Protein AF-A0A9P4US01-F1 (afdb_monomer)

Structure (mmCIF, N/CA/C/O backbone):
data_AF-A0A9P4US01-F1
#
_entry.id   AF-A0A9P4US01-F1
#
loop_
_atom_site.group_PDB
_atom_site.id
_atom_site.type_symbol
_atom_site.label_atom_id
_atom_site.label_alt_id
_atom_site.label_comp_id
_atom_site.label_asym_id
_atom_site.label_entity_id
_atom_site.label_seq_id
_atom_site.pdbx_PDB_ins_code
_atom_site.Cartn_x
_atom_site.Cartn_y
_atom_site.Cartn_z
_atom_site.occupancy
_atom_site.B_iso_or_equiv
_atom_site.auth_seq_id
_atom_site.auth_comp_id
_atom_site.auth_asym_id
_atom_site.auth_atom_id
_atom_site.pdbx_PDB_model_num
ATOM 1 N N . GLN A 1 1 ? -11.578 -39.008 -17.553 1.00 57.78 1 GLN A N 1
ATOM 2 C CA . GLN A 1 1 ? -12.171 -37.776 -18.118 1.00 57.78 1 GLN A CA 1
ATOM 3 C C . GLN A 1 1 ? -13.676 -37.734 -17.878 1.00 57.78 1 GLN A C 1
ATOM 5 O O . GLN A 1 1 ? -14.138 -36.697 -17.425 1.00 57.78 1 GLN A O 1
ATOM 10 N N . ASP A 1 2 ? -14.401 -38.842 -18.070 1.00 71.81 2 ASP A N 1
ATOM 11 C CA . ASP A 1 2 ? -15.858 -38.908 -17.833 1.00 71.81 2 ASP A CA 1
ATOM 12 C C . ASP A 1 2 ? -16.304 -38.544 -16.413 1.00 71.81 2 ASP A C 1
ATOM 14 O O . ASP A 1 2 ? -17.305 -37.854 -16.249 1.00 71.81 2 ASP A O 1
ATOM 18 N N . ASP A 1 3 ? -15.544 -38.936 -15.390 1.00 85.69 3 ASP A N 1
ATOM 19 C CA . ASP A 1 3 ? -15.894 -38.655 -13.991 1.00 85.69 3 ASP A CA 1
ATOM 20 C C . ASP A 1 3 ? -15.988 -37.145 -13.698 1.00 85.69 3 ASP A C 1
ATOM 22 O O . ASP A 1 3 ? -16.984 -36.658 -13.163 1.00 85.69 3 ASP A O 1
ATOM 26 N N . LEU A 1 4 ? -15.001 -36.376 -14.174 1.00 82.38 4 LEU A N 1
ATOM 27 C CA . LEU A 1 4 ? -14.950 -34.925 -13.992 1.00 82.38 4 LEU A CA 1
ATOM 28 C C . LEU A 1 4 ? -16.094 -34.209 -14.725 1.00 82.38 4 LEU A C 1
ATOM 30 O O . LEU A 1 4 ? -16.657 -33.250 -14.197 1.00 82.38 4 LEU A O 1
ATOM 34 N N . LEU A 1 5 ? -16.448 -34.683 -15.924 1.00 79.12 5 LEU A N 1
ATOM 35 C CA . LEU A 1 5 ? -17.575 -34.148 -16.689 1.00 79.12 5 LEU A CA 1
ATOM 36 C C . LEU A 1 5 ? -18.910 -34.467 -16.004 1.00 79.12 5 LEU A C 1
ATOM 38 O O . LEU A 1 5 ? -19.767 -33.588 -15.915 1.00 79.12 5 LEU A O 1
ATOM 42 N N . SER A 1 6 ? -19.064 -35.680 -15.460 1.00 82.94 6 SER A N 1
ATOM 43 C CA . SER A 1 6 ? -20.277 -36.075 -14.735 1.00 82.94 6 SER A CA 1
ATOM 44 C C . SER A 1 6 ? -20.472 -35.254 -13.457 1.00 82.94 6 SER A C 1
ATOM 46 O O . SER A 1 6 ? -21.566 -34.742 -13.216 1.00 82.94 6 SER A O 1
ATOM 48 N N . PHE A 1 7 ? -19.395 -35.036 -12.691 1.00 86.31 7 PHE A N 1
ATOM 49 C CA . PHE A 1 7 ? -19.402 -34.191 -11.500 1.00 86.31 7 PHE A CA 1
ATOM 50 C C . PHE A 1 7 ? -19.792 -32.755 -11.860 1.00 86.31 7 PHE A C 1
ATOM 52 O O . PHE A 1 7 ? -20.687 -32.177 -11.244 1.00 86.31 7 PHE A O 1
ATOM 59 N N . GLN A 1 8 ? -19.165 -32.187 -12.895 1.00 83.88 8 GLN A N 1
ATOM 60 C CA . GLN A 1 8 ? -19.450 -30.822 -13.328 1.00 83.88 8 GLN A CA 1
ATOM 61 C C . GLN A 1 8 ? -20.919 -30.663 -13.753 1.00 83.88 8 GLN A C 1
ATOM 63 O O . GLN A 1 8 ? -21.585 -29.727 -13.307 1.00 83.88 8 GLN A O 1
ATOM 68 N N . SER A 1 9 ? -21.445 -31.600 -14.543 1.00 81.50 9 SER A N 1
ATOM 69 C CA . SER A 1 9 ? -22.833 -31.554 -15.012 1.00 81.50 9 SER A CA 1
ATOM 70 C C . SER A 1 9 ? -23.831 -31.726 -13.864 1.00 81.50 9 SER A C 1
ATOM 72 O O . SER A 1 9 ? -24.832 -31.014 -13.811 1.00 81.50 9 SER A O 1
ATOM 74 N N . SER A 1 10 ? -23.547 -32.618 -12.907 1.00 85.31 10 SER A N 1
ATOM 75 C CA . SER A 1 10 ? -24.423 -32.865 -11.756 1.00 85.31 10 SER A CA 1
ATOM 76 C C . SER A 1 10 ? -24.451 -31.710 -10.752 1.00 85.31 10 SER A C 1
ATOM 78 O O . SER A 1 10 ? -25.475 -31.512 -10.100 1.00 85.31 10 SER A O 1
ATOM 80 N N . HIS A 1 11 ? -23.344 -30.981 -10.577 1.00 83.12 11 HIS A N 1
ATOM 81 C CA . HIS A 1 11 ? -23.245 -29.931 -9.557 1.00 83.12 11 HIS A CA 1
ATOM 82 C C . HIS A 1 11 ? -23.580 -28.535 -10.069 1.00 83.12 11 HIS A C 1
ATOM 84 O O . HIS A 1 11 ? -24.112 -27.729 -9.307 1.00 83.12 11 HIS A O 1
ATOM 90 N N . PHE A 1 12 ? -23.273 -28.239 -11.332 1.00 81.06 12 PHE A N 1
ATOM 91 C CA . PHE A 1 12 ? -23.422 -26.890 -11.874 1.00 81.06 12 PHE A CA 1
ATOM 92 C C . PHE A 1 12 ? -24.443 -26.792 -13.017 1.00 81.06 12 PHE A C 1
ATOM 94 O O . PHE A 1 12 ? -24.815 -25.685 -13.406 1.00 81.06 12 PHE A O 1
ATOM 101 N N . GLY A 1 13 ? -24.920 -27.929 -13.537 1.00 74.44 13 GLY A N 1
ATOM 102 C CA . GLY A 1 13 ? -25.803 -27.979 -14.700 1.00 74.44 13 GLY A CA 1
ATOM 103 C C . GLY A 1 13 ? -25.153 -27.440 -15.980 1.00 74.44 13 GLY A C 1
ATOM 104 O O . GLY A 1 13 ? -23.972 -27.085 -16.023 1.00 74.44 13 GLY A O 1
ATOM 105 N N . ASP A 1 14 ? -25.951 -27.346 -17.043 1.00 69.62 14 ASP A N 1
ATOM 106 C CA . ASP A 1 14 ? -25.504 -26.783 -18.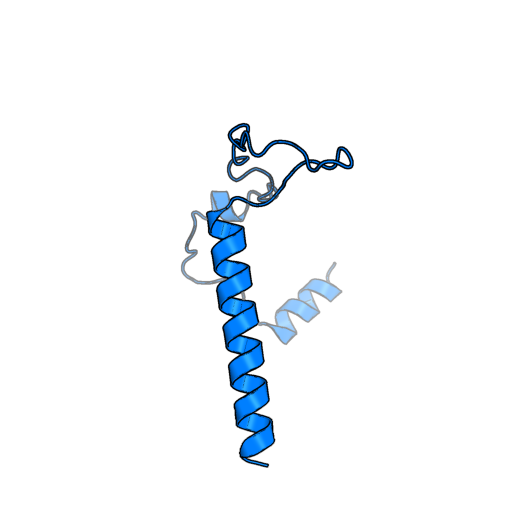330 1.00 69.62 14 ASP A CA 1
ATOM 107 C C . ASP A 1 14 ? -25.467 -25.238 -18.315 1.00 69.62 14 ASP A C 1
ATOM 109 O O . ASP A 1 14 ? -24.862 -24.597 -19.169 1.00 69.62 14 ASP A O 1
ATOM 113 N N . ASN A 1 15 ? -26.011 -24.623 -17.258 1.00 64.44 15 ASN A N 1
ATOM 114 C CA . ASN A 1 15 ? -26.024 -23.172 -17.031 1.00 64.44 15 ASN A CA 1
ATOM 115 C C . ASN A 1 15 ? -24.667 -22.612 -16.564 1.00 64.44 15 ASN A C 1
ATOM 117 O O . ASN A 1 15 ? -24.582 -21.472 -16.110 1.00 64.44 15 ASN A O 1
ATOM 121 N N . THR A 1 16 ? -23.588 -23.395 -16.643 1.00 66.31 16 THR A N 1
ATOM 122 C CA . THR A 1 16 ? -22.234 -22.885 -16.365 1.00 66.31 16 THR A CA 1
ATOM 123 C C . THR A 1 16 ? -21.733 -21.922 -17.427 1.00 66.31 16 THR A C 1
ATOM 125 O O . THR A 1 16 ? -20.773 -21.188 -17.188 1.00 66.31 16 THR A O 1
ATOM 128 N N . LYS A 1 17 ? -22.373 -21.917 -18.597 1.00 67.00 17 LYS A N 1
ATOM 129 C CA . LYS A 1 17 ? -22.035 -21.025 -19.696 1.00 67.00 17 LYS A CA 1
ATOM 130 C C . LYS A 1 17 ? -23.034 -19.870 -19.719 1.00 67.00 17 LYS A C 1
ATOM 132 O O . LYS A 1 17 ? -24.233 -20.122 -19.791 1.00 67.00 17 LYS A O 1
ATOM 137 N N . PRO A 1 18 ? -22.571 -18.614 -19.650 1.00 69.56 18 PRO A N 1
ATOM 138 C CA . PRO A 1 18 ? -23.454 -17.477 -19.850 1.00 69.56 18 PRO A CA 1
ATOM 139 C C . PRO A 1 18 ? -23.940 -17.437 -21.308 1.00 69.56 18 PRO A C 1
ATOM 141 O O . PRO A 1 18 ? -23.148 -17.661 -22.223 1.00 69.56 18 PRO A O 1
ATOM 144 N N . ASP A 1 19 ? -25.213 -17.090 -21.527 1.00 72.38 19 ASP A N 1
ATOM 145 C CA . ASP A 1 19 ? -25.785 -16.898 -22.876 1.00 72.38 19 ASP A CA 1
ATOM 146 C C . ASP A 1 19 ? -25.064 -15.791 -23.661 1.00 72.38 19 ASP A C 1
ATOM 148 O O . ASP A 1 19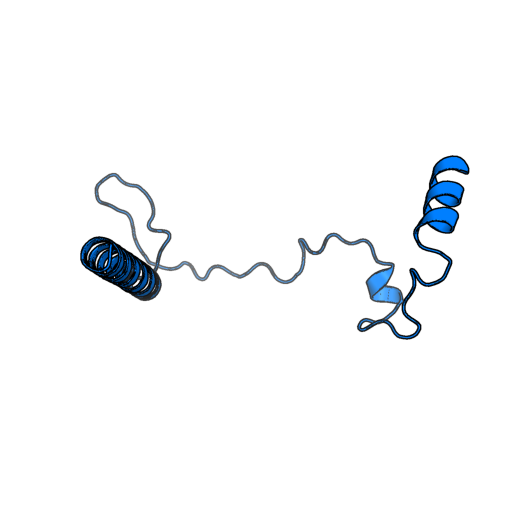 ? -24.960 -15.826 -24.887 1.00 72.38 19 ASP A O 1
ATOM 152 N N . THR A 1 20 ? -24.527 -14.804 -22.942 1.00 73.69 20 THR A N 1
ATOM 153 C CA . THR A 1 20 ? -23.707 -13.724 -23.488 1.00 73.69 20 THR A CA 1
ATOM 154 C C . THR A 1 20 ? -22.401 -13.636 -22.716 1.00 73.69 20 THR A C 1
ATOM 156 O O . THR A 1 20 ? -22.392 -13.322 -21.524 1.00 73.69 20 THR A O 1
ATOM 159 N N . PHE A 1 21 ? -21.282 -13.862 -23.392 1.00 71.81 21 PHE A N 1
ATOM 160 C CA . PHE A 1 21 ? -19.972 -13.577 -22.824 1.00 71.81 21 PHE A CA 1
ATOM 161 C C . PHE A 1 21 ? -19.711 -12.066 -22.870 1.00 71.81 21 PHE A C 1
ATOM 163 O O . PHE A 1 21 ? -19.975 -11.408 -23.873 1.00 71.81 21 PHE A O 1
ATOM 170 N N . PHE A 1 22 ? -19.147 -11.507 -21.795 1.00 79.50 22 PHE A N 1
ATOM 171 C CA . PHE A 1 22 ? -18.688 -10.107 -21.764 1.00 79.50 22 PHE A CA 1
ATOM 172 C C . PHE A 1 22 ? -17.447 -9.860 -22.643 1.00 79.50 22 PHE A C 1
ATOM 174 O O . PHE A 1 22 ? -16.961 -8.734 -22.738 1.00 79.50 22 PHE A O 1
ATOM 181 N N . ILE A 1 23 ? -16.915 -10.922 -23.248 1.00 73.19 23 ILE A N 1
ATOM 182 C CA . ILE A 1 23 ? -15.750 -10.943 -24.125 1.00 73.19 23 ILE A CA 1
ATOM 183 C C . ILE A 1 23 ? -16.074 -11.790 -25.354 1.00 73.19 23 ILE A C 1
ATOM 185 O O . ILE A 1 23 ? -16.914 -12.687 -25.293 1.00 73.19 23 ILE A O 1
ATOM 189 N N . ASP A 1 24 ? -15.402 -11.509 -26.466 1.00 75.31 24 ASP A N 1
ATOM 190 C CA . ASP A 1 24 ? -15.539 -12.308 -27.680 1.00 75.31 24 ASP A CA 1
ATOM 191 C C . ASP A 1 24 ? -15.198 -13.795 -27.403 1.00 75.31 24 ASP A C 1
ATOM 193 O O . ASP A 1 24 ? -14.206 -14.067 -26.715 1.00 75.31 24 ASP A O 1
ATOM 197 N N . PRO A 1 25 ? -15.982 -14.769 -27.908 1.00 67.88 25 PRO A N 1
ATOM 198 C CA . PRO A 1 25 ? -15.743 -16.193 -27.661 1.00 67.88 25 PRO A CA 1
ATOM 199 C C . PRO A 1 25 ? -14.349 -16.674 -28.083 1.00 67.88 25 PRO A C 1
ATOM 201 O O . PRO A 1 25 ? -13.785 -17.552 -27.430 1.00 67.88 25 PRO A O 1
ATOM 204 N N . GLY A 1 26 ? -13.769 -16.088 -29.136 1.00 68.44 26 GLY A N 1
ATOM 205 C CA . GLY A 1 26 ? -12.405 -16.386 -29.565 1.00 68.44 26 GLY A CA 1
ATOM 206 C C . GLY A 1 26 ? -11.363 -15.966 -28.528 1.00 68.44 26 GLY A C 1
ATOM 207 O O . GLY A 1 26 ? -10.385 -16.677 -28.328 1.00 68.44 26 GLY A O 1
ATOM 208 N N . VAL A 1 27 ? -11.612 -14.872 -27.801 1.00 69.00 27 VAL A N 1
ATOM 209 C CA . VAL A 1 27 ? -10.758 -14.393 -26.699 1.00 69.00 27 VAL A CA 1
ATOM 210 C C . VAL A 1 27 ? -10.921 -15.255 -25.446 1.00 69.00 27 VAL A C 1
ATOM 212 O O . VAL A 1 27 ? -9.952 -15.486 -24.735 1.00 69.00 27 VAL A O 1
ATOM 215 N N . ALA A 1 28 ? -12.129 -15.752 -25.168 1.00 64.06 28 ALA A N 1
ATOM 216 C CA . ALA A 1 28 ? -12.383 -16.620 -24.014 1.00 64.06 28 ALA A CA 1
ATOM 217 C C . ALA A 1 28 ? -11.733 -18.011 -24.148 1.00 64.06 28 ALA A C 1
ATOM 219 O O . ALA A 1 28 ? -11.339 -18.610 -23.148 1.00 64.06 28 ALA A O 1
ATOM 220 N N . LEU A 1 29 ? -11.657 -18.533 -25.377 1.00 66.06 29 LEU A N 1
ATOM 221 C CA . LEU A 1 29 ? -11.074 -19.843 -25.692 1.00 66.06 29 LEU A CA 1
ATOM 222 C C . LEU A 1 29 ? -9.552 -19.799 -25.870 1.00 66.06 29 LEU A C 1
ATOM 224 O O . LEU A 1 29 ? -8.885 -20.833 -25.732 1.00 66.06 29 LEU A O 1
ATOM 228 N N . ASP A 1 30 ? -9.000 -18.619 -26.156 1.00 66.38 30 ASP A N 1
ATOM 229 C CA . ASP A 1 30 ? -7.562 -18.404 -26.162 1.00 66.38 30 ASP A CA 1
ATOM 230 C C . ASP A 1 30 ? -7.074 -18.371 -24.707 1.00 66.38 30 ASP A C 1
ATOM 232 O O . ASP A 1 30 ? -7.028 -17.344 -24.035 1.00 66.38 30 ASP A O 1
ATOM 236 N N . HIS A 1 31 ? -6.740 -19.553 -24.1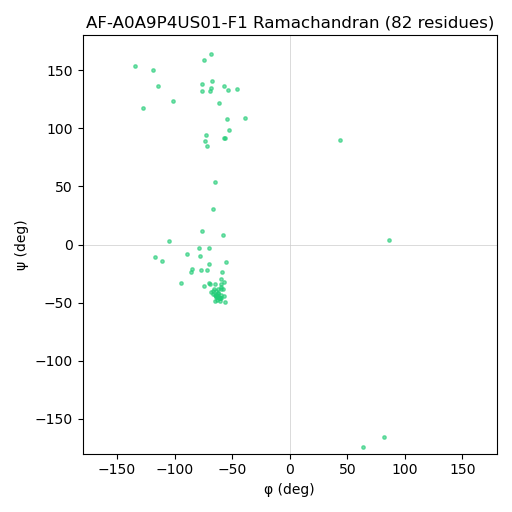94 1.00 53.91 31 HIS A N 1
ATOM 237 C CA . HIS A 1 31 ? -6.171 -19.823 -22.873 1.00 53.91 31 HIS A CA 1
ATOM 238 C C . HIS A 1 31 ? -4.750 -19.255 -22.720 1.00 53.91 31 HIS A C 1
ATOM 240 O O . HIS A 1 31 ? -3.924 -19.811 -21.988 1.00 53.91 31 HIS A O 1
ATOM 246 N N . GLN A 1 32 ? -4.437 -18.151 -23.402 1.00 53.97 32 GLN A N 1
ATOM 247 C CA . GLN A 1 32 ? -3.256 -17.387 -23.076 1.00 53.97 32 GLN A CA 1
ATOM 248 C C . GLN A 1 32 ? -3.414 -16.899 -21.638 1.00 53.97 32 GLN A C 1
ATOM 250 O O . GLN A 1 32 ? -4.395 -16.218 -21.319 1.00 53.97 32 GLN A O 1
ATOM 255 N N . PRO A 1 33 ? -2.477 -17.243 -20.740 1.00 49.44 33 PRO A N 1
ATOM 256 C CA . PRO A 1 33 ? -2.509 -16.695 -19.404 1.00 49.44 33 PRO A CA 1
ATOM 257 C C . PRO A 1 33 ? -2.555 -15.171 -19.528 1.00 49.44 33 PRO A C 1
ATOM 259 O O . PRO A 1 33 ? -1.776 -14.558 -20.261 1.00 49.44 33 PRO A O 1
ATOM 262 N N . LEU A 1 34 ? -3.456 -14.545 -18.770 1.00 51.09 34 LEU A N 1
ATOM 263 C CA . LEU A 1 34 ? -3.547 -13.090 -18.622 1.00 51.09 34 LEU A CA 1
ATOM 264 C C . LEU A 1 34 ? -2.246 -12.442 -18.092 1.00 51.09 34 LEU A C 1
ATOM 266 O O . LEU A 1 34 ? -2.227 -11.244 -17.822 1.00 51.09 34 LEU A O 1
ATOM 270 N N . SER A 1 35 ? -1.137 -13.184 -17.985 1.00 49.91 35 SER A N 1
ATOM 271 C CA . SER A 1 35 ? 0.214 -12.670 -17.743 1.00 49.91 35 SER A CA 1
ATOM 272 C C . SER A 1 35 ? 0.660 -11.629 -18.771 1.00 49.91 35 SER A C 1
ATOM 274 O O . SER A 1 35 ? 1.621 -10.903 -18.528 1.00 49.91 35 SER A O 1
ATOM 276 N N . ASN A 1 36 ? -0.040 -11.528 -19.904 1.00 46.06 36 ASN A N 1
ATOM 277 C CA . ASN A 1 36 ? 0.351 -10.688 -21.031 1.00 46.06 36 ASN A CA 1
ATOM 278 C C . ASN A 1 36 ? -0.495 -9.409 -21.127 1.00 46.06 36 ASN A C 1
ATOM 280 O O . ASN A 1 36 ? -0.313 -8.625 -22.062 1.00 46.06 36 ASN A O 1
ATOM 284 N N . GLN A 1 37 ? -1.414 -9.163 -20.181 1.00 50.03 37 GLN A N 1
ATOM 285 C CA . GLN A 1 37 ? -2.165 -7.912 -20.136 1.00 50.03 37 GLN A CA 1
ATOM 286 C C . GLN A 1 37 ? -1.229 -6.785 -19.691 1.00 50.03 37 GLN A C 1
ATOM 288 O O . GLN A 1 37 ? -1.143 -6.455 -18.515 1.00 50.03 37 GLN A O 1
ATOM 293 N N . LYS A 1 38 ? -0.519 -6.225 -20.679 1.00 50.06 38 LYS A N 1
ATOM 294 C CA . LYS A 1 38 ? 0.298 -5.011 -20.618 1.00 50.06 38 LYS A CA 1
ATOM 295 C C . LYS A 1 38 ? 1.144 -4.962 -19.358 1.00 50.06 38 LYS A C 1
ATOM 297 O O . LYS A 1 38 ? 0.736 -4.376 -18.356 1.00 50.06 38 LYS A O 1
ATOM 302 N N . GLY A 1 39 ? 2.358 -5.510 -19.468 1.00 45.22 39 GLY A N 1
ATOM 303 C CA . GLY A 1 39 ? 3.452 -5.163 -18.577 1.00 45.22 39 GLY A CA 1
ATOM 304 C C . GLY 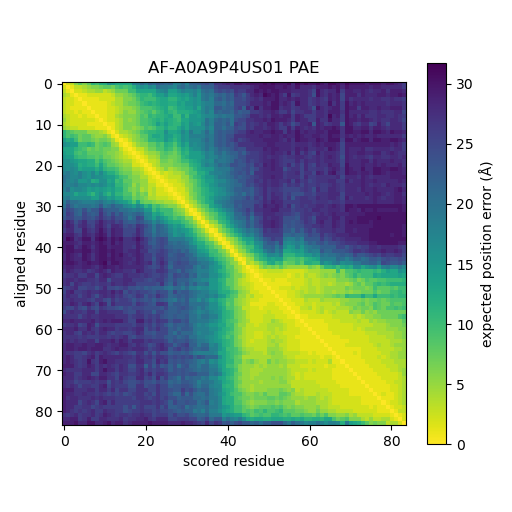A 1 39 ? 3.364 -3.672 -18.308 1.00 45.22 39 GLY A C 1
ATOM 305 O O . GLY A 1 39 ? 3.538 -2.859 -19.220 1.00 45.22 39 GLY A O 1
ATOM 306 N N . LYS A 1 40 ? 2.969 -3.322 -17.078 1.00 50.53 40 LYS A N 1
ATOM 307 C CA . LYS A 1 40 ? 3.131 -1.966 -16.603 1.00 50.53 40 LYS A CA 1
ATOM 308 C C . LYS A 1 40 ? 4.606 -1.732 -16.821 1.00 50.53 40 LYS A C 1
ATOM 310 O O . LYS A 1 40 ? 5.436 -2.369 -16.177 1.00 50.53 40 LYS A O 1
ATOM 315 N N . GLN A 1 41 ? 4.919 -0.911 -17.814 1.00 47.66 41 GLN A N 1
ATOM 316 C CA . GLN A 1 41 ? 6.175 -0.214 -17.859 1.00 47.66 41 GLN A CA 1
ATOM 317 C C . GLN A 1 41 ? 6.165 0.526 -16.531 1.00 47.66 41 GLN A C 1
ATOM 319 O O . GLN A 1 41 ? 5.524 1.570 -16.406 1.00 47.66 41 GLN A O 1
ATOM 324 N N . TRP A 1 42 ? 6.724 -0.112 -15.499 1.00 51.34 42 TRP A N 1
ATOM 325 C CA . TRP A 1 42 ? 7.195 0.563 -14.318 1.00 51.34 42 TRP A CA 1
ATOM 326 C C . TRP A 1 42 ? 8.094 1.606 -14.946 1.00 51.34 42 TRP A C 1
ATOM 328 O O . TRP A 1 42 ? 9.187 1.294 -15.423 1.00 51.34 42 TRP A O 1
ATOM 338 N N . LYS A 1 43 ? 7.561 2.826 -15.099 1.00 56.50 43 LYS A N 1
ATOM 339 C CA . LYS A 1 43 ? 8.415 3.983 -15.285 1.00 56.50 43 LYS A CA 1
ATOM 340 C C . LYS A 1 43 ? 9.477 3.787 -14.219 1.00 56.50 43 LYS A C 1
ATOM 342 O O . LYS A 1 43 ? 9.143 3.313 -13.136 1.00 56.50 43 LYS A O 1
ATOM 347 N N . GLU A 1 44 ? 10.743 3.963 -14.557 1.00 57.31 44 GLU A N 1
ATOM 348 C CA . GLU A 1 44 ? 11.787 3.909 -13.546 1.00 57.31 44 GLU A CA 1
ATOM 349 C C . GLU A 1 44 ? 11.423 4.973 -12.510 1.00 57.31 44 GLU A C 1
ATOM 351 O O . GLU A 1 44 ? 11.652 6.167 -12.692 1.00 57.31 44 GLU A O 1
ATOM 356 N N . ASP A 1 45 ? 10.679 4.531 -11.498 1.00 64.50 45 ASP A N 1
ATOM 357 C CA . ASP A 1 45 ? 10.094 5.349 -10.470 1.00 64.50 45 ASP A CA 1
ATOM 358 C C . ASP A 1 45 ? 11.335 5.694 -9.669 1.00 64.50 45 ASP A C 1
ATOM 360 O O . ASP A 1 45 ? 11.840 4.853 -8.923 1.00 64.50 45 ASP A O 1
ATOM 364 N N . ASN A 1 46 ? 11.935 6.848 -9.971 1.00 76.12 46 ASN A N 1
ATOM 365 C CA . ASN A 1 46 ? 13.175 7.369 -9.396 1.00 76.12 46 ASN A CA 1
ATOM 366 C C . ASN A 1 46 ? 12.994 7.667 -7.893 1.00 76.12 46 ASN A C 1
ATOM 368 O O . ASN A 1 46 ? 13.219 8.774 -7.420 1.00 76.12 46 ASN A O 1
ATOM 372 N N . LEU A 1 47 ? 12.536 6.670 -7.140 1.00 86.81 47 LEU A N 1
ATOM 373 C CA . LEU A 1 47 ? 12.189 6.691 -5.728 1.00 86.81 47 LEU A CA 1
ATOM 374 C C . LEU A 1 47 ? 13.444 6.660 -4.856 1.00 86.81 47 LEU A C 1
ATOM 376 O O . LEU A 1 47 ? 13.397 7.093 -3.708 1.00 86.81 47 LEU A O 1
ATOM 380 N N . GLY A 1 48 ? 14.561 6.181 -5.409 1.00 89.12 48 GLY A N 1
ATOM 381 C CA . GLY A 1 48 ? 15.845 6.073 -4.728 1.00 89.12 48 GLY A CA 1
ATOM 382 C C . GLY A 1 48 ? 15.965 4.832 -3.844 1.00 89.12 48 GLY A C 1
ATOM 383 O O . GLY A 1 48 ? 15.188 3.879 -3.942 1.00 89.12 48 GLY A O 1
ATOM 384 N N . TYR A 1 49 ? 16.979 4.851 -2.985 1.00 92.19 49 TYR A N 1
ATOM 385 C CA . TYR A 1 49 ? 17.292 3.791 -2.030 1.00 92.19 49 TYR A CA 1
ATOM 386 C C . TYR A 1 49 ? 17.210 4.345 -0.606 1.00 92.19 49 TYR A C 1
ATOM 388 O O . TYR A 1 49 ? 17.447 5.532 -0.377 1.00 92.19 49 TYR A O 1
ATOM 396 N N . TYR A 1 50 ? 16.860 3.490 0.348 1.00 90.88 50 TYR A N 1
ATOM 397 C CA . TYR A 1 50 ? 17.025 3.765 1.769 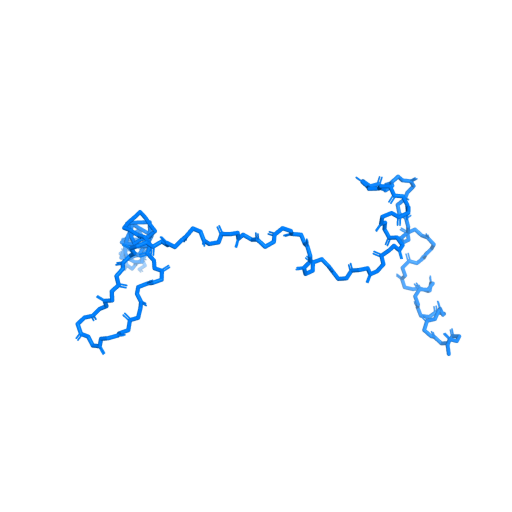1.00 90.88 50 TYR A CA 1
ATOM 398 C C . TYR A 1 50 ? 18.524 3.792 2.139 1.00 90.88 50 TYR A C 1
ATOM 400 O O . TYR A 1 50 ? 19.358 3.308 1.367 1.00 90.88 50 TYR A O 1
ATOM 408 N N . PRO A 1 51 ? 18.899 4.344 3.310 1.00 94.31 51 PRO A N 1
ATOM 409 C CA . PRO A 1 51 ? 20.301 4.413 3.737 1.00 94.31 51 PRO A CA 1
ATOM 410 C C . PRO A 1 51 ? 21.007 3.053 3.859 1.00 94.31 51 PRO A C 1
ATOM 412 O O . PRO A 1 51 ? 22.228 2.990 3.771 1.00 94.31 51 PRO A O 1
ATOM 415 N N . ASP A 1 52 ? 20.250 1.973 4.051 1.00 95.31 52 ASP A N 1
ATOM 416 C CA . ASP A 1 52 ? 20.735 0.588 4.094 1.00 95.31 52 ASP A CA 1
ATOM 417 C C . ASP A 1 52 ? 20.994 -0.015 2.697 1.00 95.31 52 ASP A C 1
ATOM 419 O O . ASP A 1 52 ? 21.450 -1.151 2.588 1.00 95.31 52 ASP A O 1
ATOM 423 N N . GLY A 1 53 ? 20.707 0.730 1.624 1.00 92.62 53 GLY A N 1
ATOM 424 C CA . GLY A 1 53 ? 20.831 0.274 0.242 1.00 92.62 53 GLY A CA 1
ATOM 425 C C . GLY A 1 53 ? 19.604 -0.471 -0.293 1.00 92.62 53 GLY A C 1
ATOM 426 O O . GLY A 1 53 ? 19.631 -0.927 -1.436 1.00 92.62 53 GLY A O 1
ATOM 427 N N . THR A 1 54 ? 18.512 -0.578 0.469 1.00 92.44 54 THR A N 1
ATOM 428 C CA . THR A 1 54 ? 17.265 -1.203 0.004 1.00 92.44 54 THR A CA 1
ATOM 429 C C . THR A 1 54 ? 16.509 -0.260 -0.938 1.00 92.44 54 THR A C 1
ATOM 431 O O . THR A 1 54 ? 16.316 0.917 -0.633 1.00 92.44 54 THR A O 1
ATOM 434 N N . LYS A 1 55 ? 16.050 -0.742 -2.102 1.00 90.38 55 LYS A N 1
ATOM 435 C CA . LYS A 1 55 ? 15.314 0.094 -3.072 1.00 90.38 55 LYS A CA 1
ATOM 436 C C . LYS A 1 55 ? 13.946 0.498 -2.518 1.00 90.38 55 LYS A C 1
ATOM 438 O O . LYS A 1 55 ? 13.198 -0.350 -2.034 1.00 90.38 55 LYS A O 1
ATOM 443 N N . ARG A 1 56 ? 13.578 1.776 -2.652 1.00 90.12 56 ARG A N 1
ATOM 444 C CA . ARG A 1 56 ? 12.224 2.236 -2.318 1.00 90.12 56 ARG A CA 1
ATOM 445 C C . ARG A 1 56 ? 11.213 1.678 -3.318 1.00 90.12 56 ARG A C 1
ATOM 447 O O . ARG A 1 56 ? 11.412 1.758 -4.528 1.00 90.12 56 ARG A O 1
ATOM 454 N N . THR A 1 57 ? 10.118 1.131 -2.797 1.00 90.06 57 THR A N 1
ATOM 455 C CA . THR A 1 57 ? 9.026 0.535 -3.587 1.00 90.06 57 THR A CA 1
ATOM 456 C C . THR A 1 57 ? 7.731 1.339 -3.522 1.00 90.06 57 THR A C 1
ATOM 458 O O . THR A 1 57 ? 6.835 1.108 -4.329 1.00 90.06 57 THR A O 1
ATOM 461 N N . LEU A 1 58 ? 7.634 2.275 -2.573 1.00 90.12 58 LEU A N 1
ATOM 462 C CA . LEU A 1 58 ? 6.451 3.097 -2.346 1.00 90.12 58 LEU A CA 1
ATOM 463 C C . LEU A 1 58 ? 6.719 4.570 -2.647 1.00 90.12 58 LEU A C 1
ATOM 465 O O . LEU A 1 58 ? 7.731 5.131 -2.212 1.00 90.12 58 LEU A O 1
ATOM 469 N N . THR A 1 59 ? 5.768 5.195 -3.340 1.00 89.94 59 THR A N 1
ATOM 470 C CA . THR A 1 59 ? 5.738 6.643 -3.574 1.00 89.94 59 THR A CA 1
ATOM 471 C C . THR A 1 59 ? 5.320 7.393 -2.311 1.00 89.94 59 THR A C 1
ATOM 473 O O . THR A 1 59 ? 4.644 6.843 -1.440 1.00 89.94 59 THR A O 1
ATOM 476 N N . ASP A 1 60 ? 5.654 8.680 -2.225 1.00 87.94 60 ASP A N 1
ATOM 477 C CA . ASP A 1 60 ? 5.266 9.514 -1.078 1.00 87.94 60 ASP A CA 1
ATOM 478 C C . ASP A 1 60 ? 3.739 9.586 -0.911 1.00 87.94 60 ASP A C 1
ATOM 480 O O . ASP A 1 60 ? 3.220 9.579 0.204 1.00 87.94 60 ASP A O 1
ATOM 484 N N . THR A 1 61 ? 2.994 9.563 -2.020 1.00 90.88 61 THR A N 1
ATOM 485 C CA . THR A 1 61 ? 1.527 9.498 -1.995 1.00 90.88 61 THR A CA 1
ATOM 486 C C . THR A 1 61 ? 1.021 8.173 -1.428 1.00 90.88 61 THR A C 1
ATOM 488 O O . THR A 1 61 ? 0.089 8.172 -0.627 1.00 90.88 61 THR A O 1
ATOM 491 N N . GLN A 1 62 ? 1.625 7.042 -1.806 1.00 92.44 62 GLN A N 1
ATOM 492 C CA . GLN A 1 62 ? 1.263 5.737 -1.241 1.00 92.44 62 GLN A CA 1
ATOM 493 C C . GLN A 1 62 ? 1.563 5.687 0.257 1.00 92.44 62 GLN A C 1
ATOM 495 O O . GLN A 1 62 ? 0.719 5.247 1.034 1.00 92.44 62 GLN A O 1
ATOM 500 N N . ILE A 1 63 ? 2.722 6.207 0.667 1.00 92.50 63 ILE A N 1
ATOM 501 C CA . ILE A 1 63 ? 3.107 6.340 2.074 1.00 92.50 63 ILE A CA 1
ATOM 502 C C . ILE A 1 63 ? 2.047 7.149 2.839 1.00 92.50 63 ILE A C 1
ATOM 504 O O . ILE A 1 63 ? 1.533 6.678 3.853 1.00 92.50 63 ILE A O 1
ATOM 508 N N . ALA A 1 64 ? 1.631 8.312 2.325 1.00 94.31 64 ALA A N 1
ATOM 509 C CA . ALA A 1 64 ? 0.609 9.146 2.961 1.00 94.31 64 ALA A CA 1
ATOM 510 C C . ALA A 1 64 ? -0.745 8.429 3.135 1.00 94.31 64 ALA A C 1
ATOM 512 O O . ALA A 1 64 ? -1.394 8.578 4.174 1.00 94.31 64 ALA A O 1
ATOM 513 N N . LEU A 1 65 ? -1.161 7.619 2.153 1.00 94.31 65 LEU A N 1
ATOM 514 C CA . LEU A 1 65 ? -2.380 6.809 2.250 1.00 94.31 65 LEU A CA 1
ATOM 515 C C . LEU A 1 65 ? -2.282 5.766 3.369 1.00 94.31 65 LEU A C 1
ATOM 517 O O . LEU A 1 65 ? -3.220 5.633 4.159 1.00 94.31 65 LEU A O 1
ATOM 521 N N . PHE A 1 66 ? -1.150 5.062 3.469 1.00 96.69 66 PHE A N 1
ATOM 522 C CA . PHE A 1 66 ? -0.938 4.076 4.529 1.00 96.69 66 PHE A CA 1
ATOM 523 C C . PHE A 1 66 ? -0.949 4.732 5.909 1.00 96.69 66 PHE A C 1
ATOM 525 O O . PHE A 1 66 ? -1.717 4.292 6.764 1.00 96.69 66 PHE A O 1
ATOM 532 N N . HIS A 1 67 ? -0.225 5.839 6.094 1.00 95.38 67 HIS A N 1
ATOM 533 C CA . HIS A 1 67 ? -0.241 6.590 7.353 1.00 95.38 67 HIS A CA 1
ATOM 534 C C . HIS A 1 67 ? -1.645 7.048 7.744 1.00 95.38 67 HIS A C 1
ATOM 536 O O . HIS A 1 67 ? -2.046 6.915 8.899 1.00 95.38 67 HIS A O 1
ATOM 542 N N . HIS A 1 68 ? -2.421 7.567 6.789 1.00 96.62 68 HIS A N 1
ATOM 543 C CA . HIS A 1 68 ? -3.794 7.966 7.066 1.00 96.62 68 HIS A CA 1
ATOM 544 C C . HIS A 1 68 ? -4.643 6.775 7.525 1.00 96.62 68 HIS A C 1
ATOM 546 O O . HIS A 1 68 ? -5.373 6.882 8.511 1.00 96.62 68 HIS A O 1
ATOM 552 N N . SER A 1 69 ? -4.533 5.633 6.838 1.00 93.81 69 SER A N 1
ATOM 553 C CA . SER A 1 69 ? -5.280 4.424 7.195 1.00 93.81 69 SER A CA 1
ATO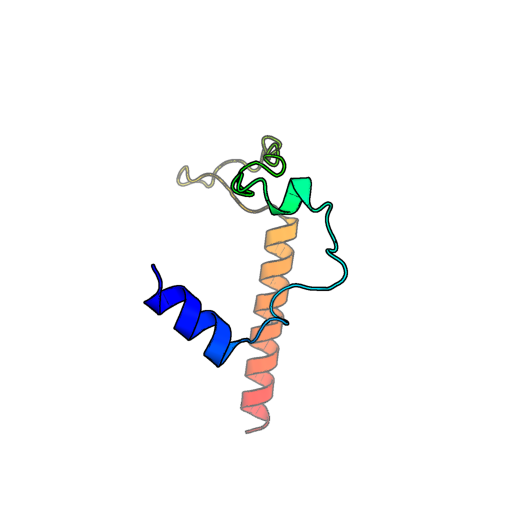M 554 C C . SER A 1 69 ? -4.885 3.876 8.569 1.00 93.81 69 SER A C 1
ATOM 556 O O . SER A 1 69 ? -5.761 3.515 9.353 1.00 93.81 69 SER A O 1
ATOM 558 N N . GLU A 1 70 ? -3.594 3.901 8.896 1.00 96.69 70 GLU A N 1
ATOM 559 C CA . GLU A 1 70 ? -3.053 3.459 10.180 1.00 96.69 70 GLU A CA 1
ATOM 560 C C . GLU A 1 70 ? -3.562 4.347 11.321 1.00 96.69 70 GLU A C 1
ATOM 562 O O . GLU A 1 70 ? -4.132 3.855 12.297 1.00 96.69 70 GLU A O 1
ATOM 567 N N . LEU A 1 71 ? -3.471 5.670 11.160 1.00 96.19 71 LEU A N 1
ATOM 568 C CA . LEU A 1 71 ? -3.990 6.628 12.136 1.00 96.19 71 LEU A CA 1
ATOM 569 C C . LEU A 1 71 ? -5.498 6.456 12.357 1.00 96.19 71 LEU A C 1
ATOM 571 O O . LEU A 1 71 ? -5.967 6.465 13.496 1.00 96.19 71 LEU A O 1
ATOM 575 N N . GLN A 1 72 ? -6.272 6.265 11.286 1.00 96.44 72 GLN A N 1
ATOM 576 C CA . GLN A 1 72 ? -7.715 6.031 11.384 1.00 96.44 72 GLN A CA 1
ATOM 577 C C . GLN A 1 72 ? -8.040 4.740 12.144 1.00 96.44 72 GLN A C 1
ATOM 579 O O . GLN A 1 72 ? -8.962 4.729 12.962 1.00 96.44 72 GLN A O 1
ATOM 584 N N . GLN A 1 73 ? -7.294 3.660 11.902 1.00 96.75 73 GLN A N 1
ATOM 585 C CA . GLN A 1 73 ? -7.470 2.398 12.623 1.00 96.75 73 GLN A CA 1
ATOM 586 C C . GLN A 1 73 ? -7.164 2.556 14.116 1.00 96.75 73 GLN A C 1
ATOM 588 O O . GLN A 1 73 ? -7.963 2.120 14.947 1.00 96.75 73 GLN A O 1
ATOM 593 N N . LEU A 1 74 ? -6.076 3.249 14.465 1.00 96.12 74 LEU A N 1
ATOM 594 C CA . LEU A 1 74 ? -5.720 3.534 15.857 1.00 96.12 74 LEU A CA 1
ATOM 595 C C . LEU A 1 74 ? -6.811 4.341 16.573 1.00 96.12 74 LEU A C 1
ATOM 597 O O . LEU A 1 74 ? -7.229 3.979 17.675 1.00 96.12 74 LEU A O 1
ATOM 601 N N . LEU A 1 75 ? -7.328 5.395 15.934 1.00 96.50 75 LEU A N 1
ATOM 602 C CA . LEU A 1 75 ? -8.408 6.215 16.492 1.00 96.50 75 LEU A CA 1
ATOM 603 C C . LEU A 1 75 ? -9.697 5.412 16.697 1.00 96.50 75 LEU A C 1
ATOM 605 O O . LEU A 1 75 ? -10.355 5.557 17.727 1.00 96.50 75 LEU A O 1
ATOM 609 N N . ARG A 1 76 ? -10.062 4.552 15.739 1.00 94.69 76 ARG A N 1
ATOM 610 C CA . ARG A 1 76 ? -11.234 3.670 15.863 1.00 94.69 76 ARG A CA 1
ATOM 611 C C . ARG A 1 76 ? -11.073 2.684 17.016 1.00 94.69 76 ARG A C 1
ATOM 613 O O . ARG A 1 76 ? -11.993 2.555 17.817 1.00 94.69 76 ARG A O 1
ATOM 620 N N . GLY A 1 77 ? -9.906 2.052 17.139 1.00 95.81 77 GLY A N 1
ATOM 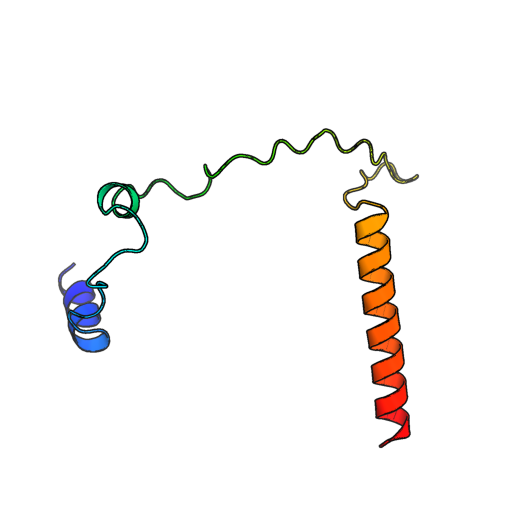621 C CA . GLY A 1 77 ? -9.619 1.128 18.236 1.00 95.81 77 GLY A CA 1
ATOM 622 C C . GLY A 1 77 ? -9.653 1.808 19.607 1.00 95.81 77 GLY A C 1
ATOM 623 O O . GLY A 1 77 ? -10.171 1.238 20.563 1.00 95.81 77 GLY A O 1
ATOM 624 N N . ALA A 1 78 ? -9.159 3.045 19.709 1.00 94.38 78 ALA A N 1
ATOM 625 C CA . ALA A 1 78 ? -9.236 3.821 20.945 1.00 94.38 78 ALA A CA 1
ATOM 626 C C . ALA A 1 78 ? -10.687 4.142 21.341 1.00 94.38 78 ALA A C 1
ATOM 628 O O . ALA A 1 78 ? -11.042 3.969 22.503 1.00 94.38 78 ALA A O 1
ATOM 629 N N . ARG A 1 79 ? -11.537 4.542 20.382 1.00 92.88 79 ARG A N 1
ATOM 630 C CA . ARG A 1 79 ? -12.970 4.796 20.629 1.00 92.88 79 ARG A CA 1
ATOM 631 C C . ARG A 1 79 ? -13.699 3.539 21.098 1.00 92.88 79 ARG A C 1
ATOM 633 O O . ARG A 1 79 ? -14.382 3.583 22.110 1.00 92.88 79 ARG A O 1
ATOM 640 N N . GLN A 1 80 ? -1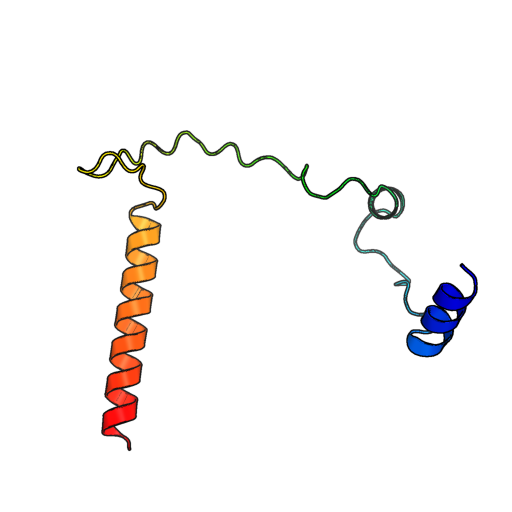3.471 2.405 20.435 1.00 93.25 80 GLN A N 1
ATOM 641 C CA . GLN A 1 80 ? -14.077 1.126 20.823 1.00 93.25 80 GLN A CA 1
ATOM 642 C C . GLN A 1 80 ? -13.702 0.699 22.248 1.00 93.25 80 GLN A C 1
ATOM 644 O O . GLN A 1 80 ? -14.533 0.151 22.958 1.00 93.25 80 GLN A O 1
ATOM 649 N N . LYS A 1 81 ? -12.467 0.974 22.687 1.00 91.62 81 LYS A N 1
ATOM 650 C CA . LYS A 1 81 ? -12.033 0.701 24.067 1.00 91.62 81 LYS A CA 1
ATOM 651 C C . LYS A 1 81 ? -12.641 1.644 25.107 1.00 91.62 81 LYS A C 1
ATOM 653 O O . LYS A 1 81 ? -12.616 1.305 26.279 1.00 91.62 81 LYS A O 1
ATOM 658 N N . GLN A 1 82 ? -13.101 2.829 24.707 1.00 85.19 82 GLN A N 1
ATOM 659 C CA . GLN A 1 82 ? -13.773 3.774 25.606 1.00 85.19 82 GLN A CA 1
ATOM 660 C C . GLN A 1 82 ? -15.276 3.499 25.732 1.00 85.19 82 GLN A C 1
ATOM 662 O O . GLN A 1 82 ? -15.880 3.908 26.717 1.00 85.19 82 GLN A O 1
ATOM 667 N N . GLU A 1 83 ? -15.873 2.841 24.737 1.00 78.19 83 GLU A N 1
ATOM 668 C CA . GLU A 1 83 ? -17.300 2.493 24.700 1.00 78.19 83 GLU A CA 1
ATOM 669 C C . GLU A 1 83 ? -17.619 1.122 25.337 1.00 78.19 83 GLU A C 1
ATOM 671 O O . GLU A 1 83 ? -18.796 0.793 25.487 1.00 78.19 83 GLU A O 1
ATOM 676 N N . ALA A 1 84 ? -16.598 0.336 25.700 1.00 64.75 84 ALA A N 1
ATOM 677 C CA . ALA A 1 84 ? -16.704 -0.972 26.357 1.00 64.75 84 ALA A CA 1
ATOM 678 C C . ALA A 1 84 ? -16.432 -0.874 27.864 1.00 64.75 84 ALA A C 1
ATOM 680 O O . ALA A 1 84 ? -17.126 -1.588 28.623 1.00 64.75 84 ALA A O 1
#

Sequence (84 aa):
QDDLLSFQSSHFGDNTKPDTFFIDPGVALDHQPLSNQKGKQWKEDNLGYYPDGTKRTLTDTQIALFHHSELQQLLRGARQKQEA

Solvent-accessible surface area (backbone atoms only — not comparable to full-atom values): 5487 Å² total; per-residue (Å²): 112,68,67,63,53,52,52,48,46,73,74,55,42,85,72,76,58,66,98,69,67,100,54,60,66,72,62,73,69,51,78,66,67,76,86,68,71,64,77,73,76,70,63,84,70,86,64,53,60,46,98,88,67,48,72,51,88,68,53,74,68,56,50,51,52,51,53,52,53,51,53,51,50,53,54,50,54,53,51,56,66,72,77,107

Mean predicted aligned error: 17.21 Å

Organism: NCBI:txid1314669

Radius of gyration: 24.62 Å; Cα contacts (8 Å, |Δi|>4): 16; chains: 1; bounding box: 47×48×56 Å

Secondary structure (DSSP, 8-state):
-HHHHHHHHHHH-GGGS-SS-SS-HHHHH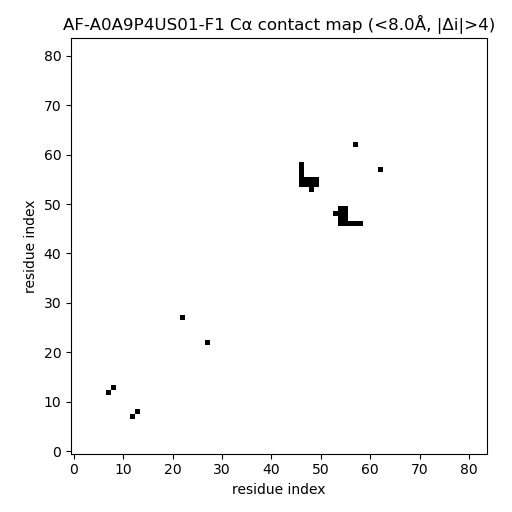----GGGS-----------B-TTSPBP-S-HHHHHHHHHHHHHHHHHHHHHHHH-

InterPro domains:
  IPR024526 Protein of unknown function DUF3807 [PF12720] (3-84)
  IPR024526 Protein of unknown function DUF3807 [PTHR40642] (2-84)

pLDDT: mean 78.12, std 15.94, range [45.22, 96.75]

Foldseek 3Di:
DVVVVVVCCVPPNPPPDDPDDPDDPVVVPPPPPCPVVDDPPPPVPVQQADPVRHDDPDDPVRVVVVVVVVVVVVVVVVVVVVVD